Protein AF-A0A945WVL8-F1 (afdb_monomer_lite)

Secondary structure (DSSP, 8-state):
-------PPPPPGGGGT-----HHHHHHHHHHHHHHHHIIIIISPPTTT---HHHHHHHHHHHHTT--TTS----HHHHHHHHHHHT--S-HHHHHHHHH-

Sequence (101 aa):
MTTPSDTPPPETPEELGVSPVSIEEEMRGSYLDYAMSVIVSRALPDVRDGLKPVHRRILYSMKENGYEYNKPFRKSARIVGDVMGKYHPHGDQSIYDAMVR

Foldseek 3Di:
DDDDDDDPDPDDVVVVVDDDDDPVVCVVVVVVVVVVCCVPQPDAADPVPRDHQLVVLLVVLCVVVVVDPPDDDDDPVVSLVSSCVPPNVDDSVVNSVVVVD

Structure (mmCIF, N/CA/C/O backbone):
data_AF-A0A945WVL8-F1
#
_entry.id   AF-A0A945WVL8-F1
#
loop_
_atom_site.group_PDB
_atom_site.id
_atom_site.type_symbol
_atom_site.label_atom_id
_atom_site.label_alt_id
_atom_site.label_comp_id
_atom_site.label_asym_id
_atom_site.label_entity_id
_atom_site.label_seq_id
_atom_site.pdbx_PDB_ins_code
_atom_site.Cartn_x
_atom_site.Cartn_y
_atom_site.Cartn_z
_atom_site.occupancy
_atom_site.B_iso_or_equiv
_atom_site.auth_seq_id
_atom_site.auth_comp_id
_atom_site.auth_asym_id
_atom_site.auth_atom_id
_atom_site.pdbx_PDB_model_num
ATOM 1 N N . MET A 1 1 ? -0.916 33.185 66.873 1.00 43.91 1 MET A N 1
ATOM 2 C CA . MET A 1 1 ? -2.059 32.552 66.186 1.00 43.91 1 MET A CA 1
ATOM 3 C C . MET A 1 1 ? -2.054 33.046 64.750 1.00 43.91 1 MET A C 1
ATOM 5 O O . MET A 1 1 ? -2.528 34.141 64.496 1.00 43.91 1 MET A O 1
ATOM 9 N N . THR A 1 2 ? -1.439 32.294 63.845 1.00 47.16 2 THR A N 1
ATOM 10 C CA . THR A 1 2 ? -1.440 32.555 62.400 1.00 47.16 2 THR A CA 1
ATOM 11 C C . THR A 1 2 ? -1.912 31.270 61.737 1.00 47.16 2 THR A C 1
ATOM 13 O O . THR A 1 2 ? -1.263 30.233 61.839 1.00 47.16 2 THR A O 1
ATOM 16 N N . THR A 1 3 ? -3.110 31.308 61.170 1.00 54.44 3 THR A N 1
ATOM 17 C CA . THR A 1 3 ? -3.714 30.203 60.420 1.00 54.44 3 THR A CA 1
ATOM 18 C C . THR A 1 3 ? -3.008 30.044 59.071 1.00 54.44 3 THR A C 1
ATOM 20 O O . THR A 1 3 ? -2.843 31.052 58.385 1.00 54.44 3 THR A O 1
ATOM 23 N N . PRO A 1 4 ? -2.637 28.826 58.640 1.00 58.12 4 PRO A N 1
ATOM 24 C CA . PRO A 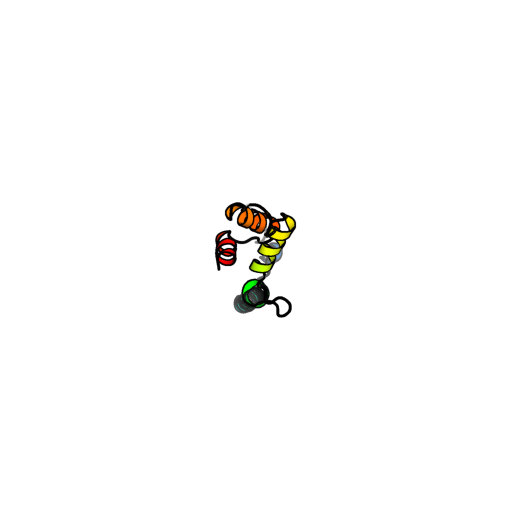1 4 ? -2.304 28.556 57.251 1.00 58.12 4 PRO A CA 1
ATOM 25 C C . PRO A 1 4 ? -3.562 28.034 56.545 1.00 58.12 4 PRO A C 1
ATOM 27 O O . PRO A 1 4 ? -4.041 26.946 56.855 1.00 58.12 4 PRO A O 1
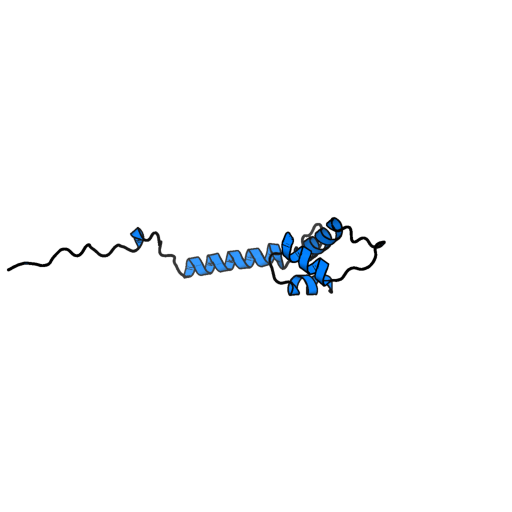ATOM 30 N N . SER A 1 5 ? -4.138 28.802 55.625 1.00 56.38 5 SER A N 1
ATOM 31 C CA . SER A 1 5 ? -5.155 28.274 54.709 1.00 56.38 5 SER A CA 1
ATOM 32 C C . SER A 1 5 ? -5.162 29.098 53.429 1.00 56.38 5 SER A C 1
ATOM 34 O O . SER A 1 5 ? -6.026 29.933 53.214 1.00 56.38 5 SER A O 1
ATOM 36 N N . ASP A 1 6 ? -4.136 28.878 52.616 1.00 60.12 6 ASP A N 1
ATOM 37 C CA . ASP A 1 6 ? -4.153 29.205 51.191 1.00 60.12 6 ASP A CA 1
ATOM 38 C C . ASP A 1 6 ? -3.505 28.022 50.472 1.00 60.12 6 ASP A C 1
ATOM 40 O O . ASP A 1 6 ? -2.315 27.996 50.164 1.00 60.12 6 ASP A O 1
ATOM 44 N N . THR A 1 7 ? -4.277 26.951 50.312 1.00 62.69 7 THR A N 1
ATOM 45 C CA . THR A 1 7 ? -3.968 25.914 49.328 1.00 62.69 7 THR A CA 1
ATOM 46 C C . THR A 1 7 ? -5.081 25.988 48.294 1.00 62.69 7 THR A C 1
ATOM 48 O O . THR A 1 7 ? -6.242 25.826 48.682 1.00 62.69 7 THR A O 1
ATOM 51 N N . PRO A 1 8 ? -4.772 26.291 47.020 1.00 64.06 8 PRO A N 1
ATOM 52 C CA . PRO A 1 8 ? -5.792 26.310 45.985 1.00 64.06 8 PRO A CA 1
ATOM 53 C C . PRO A 1 8 ? -6.437 24.917 45.878 1.00 64.06 8 PRO A C 1
ATOM 55 O O . PRO A 1 8 ? -5.769 23.911 46.146 1.00 64.06 8 PRO A O 1
ATOM 58 N N . PRO A 1 9 ? -7.739 24.845 45.555 1.00 69.25 9 PRO A N 1
ATOM 59 C CA . PRO A 1 9 ? -8.436 23.574 45.433 1.00 69.25 9 PRO A CA 1
ATOM 60 C C . PRO A 1 9 ? -7.779 22.702 44.349 1.00 69.25 9 PRO A C 1
ATOM 62 O O . PRO A 1 9 ? -7.221 23.241 43.393 1.00 69.25 9 PRO A O 1
ATOM 65 N N . PRO A 1 10 ? -7.812 21.365 44.496 1.00 65.88 10 PRO A N 1
ATOM 66 C CA . PRO A 1 10 ? -7.296 20.469 43.472 1.00 65.88 10 PRO A CA 1
ATOM 67 C C . PRO A 1 10 ? -8.087 20.673 42.177 1.00 65.88 10 PRO A C 1
ATOM 69 O O . PRO A 1 10 ? -9.316 20.588 42.189 1.00 65.88 10 PRO A O 1
ATOM 72 N N . GLU A 1 11 ? -7.372 20.947 41.086 1.00 62.59 11 GLU A N 1
ATOM 73 C CA . GLU A 1 11 ? -7.950 21.071 39.748 1.00 62.59 11 GLU A CA 1
ATOM 74 C C . GLU A 1 11 ? -8.693 19.778 39.395 1.00 62.59 11 GLU A C 1
ATOM 76 O O . GLU A 1 11 ? -8.210 18.661 39.627 1.00 62.59 11 GLU A O 1
ATOM 81 N N . THR A 1 12 ? -9.913 19.920 38.889 1.00 64.31 12 THR A N 1
ATOM 82 C CA . THR A 1 12 ? -10.734 18.760 38.518 1.00 64.31 12 THR A CA 1
ATOM 83 C C . THR A 1 12 ? -10.222 18.161 37.202 1.00 64.31 12 THR A C 1
ATOM 85 O O . THR A 1 12 ? -9.683 18.893 36.374 1.00 64.31 12 THR A O 1
ATOM 88 N N . PRO A 1 13 ? -10.389 16.847 36.937 1.00 60.22 13 PRO A N 1
ATOM 89 C CA . PRO A 1 13 ? -9.939 16.231 35.679 1.00 60.22 13 PRO A CA 1
ATOM 90 C C . PRO A 1 13 ? -10.486 16.903 34.404 1.00 60.22 13 PRO A C 1
ATOM 92 O O . PRO A 1 13 ? -9.888 16.779 33.336 1.00 60.22 13 PRO A O 1
ATOM 95 N N . GLU A 1 14 ? -11.596 17.637 34.521 1.00 59.28 14 GLU A N 1
ATOM 96 C CA . GLU A 1 14 ? -12.199 18.427 33.444 1.00 59.28 14 GLU A CA 1
ATOM 97 C C . GLU A 1 14 ? -11.325 19.624 33.019 1.00 59.28 14 GLU A C 1
ATOM 99 O O . GLU A 1 14 ? -11.307 19.969 31.838 1.00 59.28 14 GLU A O 1
ATOM 104 N N . GLU A 1 15 ? -10.524 20.201 33.923 1.00 60.34 15 GLU A N 1
ATOM 105 C CA . GLU A 1 15 ? -9.602 21.313 33.621 1.00 60.34 15 GLU A CA 1
ATOM 106 C C . GLU A 1 15 ? -8.359 20.860 32.833 1.00 60.34 15 GLU A C 1
ATOM 108 O O . GLU A 1 15 ? -7.726 21.661 32.146 1.00 60.34 15 GLU A O 1
ATOM 113 N N . LEU A 1 16 ? -8.060 19.555 32.832 1.00 63.09 16 LEU A N 1
ATOM 114 C CA . LEU A 1 16 ? -6.960 18.943 32.074 1.00 63.09 16 LEU A CA 1
ATOM 115 C C . LEU A 1 16 ? -7.356 18.544 30.640 1.00 63.09 16 LEU A C 1
ATOM 117 O O . LEU A 1 16 ? -6.533 17.994 29.906 1.00 63.09 16 LEU A O 1
ATOM 121 N N . GLY A 1 17 ? -8.605 18.795 30.229 1.00 70.81 17 GLY A N 1
ATOM 122 C CA . GLY A 1 17 ? -9.105 18.449 28.893 1.00 70.81 17 GLY A CA 1
ATOM 123 C C . GLY A 1 17 ? -9.234 16.941 28.642 1.00 70.81 17 GLY A C 1
ATOM 124 O O . GLY A 1 17 ? -9.292 16.513 27.490 1.00 70.81 17 GLY A O 1
ATOM 125 N N . VAL A 1 18 ? -9.265 16.125 29.701 1.00 74.81 18 VAL A N 1
ATOM 126 C CA . VAL A 1 18 ? -9.367 14.663 29.612 1.00 74.81 18 VAL A CA 1
ATOM 127 C C . VAL A 1 18 ? -10.795 14.240 29.936 1.00 74.81 18 VAL A C 1
ATOM 129 O O . VAL A 1 18 ? -11.192 14.159 31.096 1.00 74.81 18 VAL A O 1
ATOM 132 N N . SER A 1 19 ? -11.574 13.943 28.896 1.00 79.75 19 SER A N 1
ATOM 133 C CA . SER A 1 19 ? -12.892 13.331 29.061 1.00 79.75 19 SER A CA 1
ATOM 134 C C . SER A 1 19 ? -12.740 11.837 29.369 1.00 79.75 19 SER A C 1
ATOM 136 O O . SER A 1 19 ? -12.079 11.134 28.597 1.00 79.75 19 SER A O 1
ATOM 138 N N . PRO A 1 20 ? -13.351 11.312 30.443 1.00 80.06 20 PRO A N 1
ATOM 139 C CA . PRO A 1 20 ? -13.344 9.878 30.701 1.00 80.06 20 PRO A CA 1
ATOM 140 C C . PRO A 1 20 ? -14.116 9.136 29.598 1.00 80.06 20 PRO A C 1
ATOM 142 O O . PRO A 1 20 ? -15.243 9.504 29.272 1.00 80.06 20 PRO A O 1
ATOM 145 N N . VAL A 1 21 ? -13.515 8.084 29.034 1.00 84.88 21 VAL A N 1
ATOM 146 C CA . VAL A 1 21 ? -14.132 7.222 28.009 1.00 84.88 21 VAL A CA 1
ATOM 147 C C . VAL A 1 21 ? -14.419 5.848 28.612 1.00 84.88 21 VAL A C 1
ATOM 149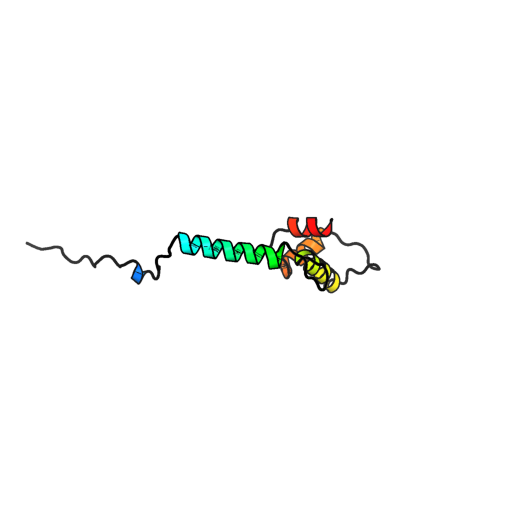 O O . VAL A 1 21 ? -13.599 5.301 29.353 1.00 84.88 21 VAL A O 1
ATOM 152 N N . SER A 1 22 ? -15.590 5.282 28.309 1.00 92.31 22 SER A N 1
ATOM 153 C CA . SER A 1 22 ? -15.936 3.920 28.724 1.00 92.31 22 SER A CA 1
ATOM 154 C C . SER A 1 22 ? -15.047 2.894 28.016 1.00 92.31 22 SER A C 1
ATOM 156 O O . SER A 1 22 ? -14.932 2.906 26.792 1.00 92.31 22 SER A O 1
ATOM 158 N N . ILE A 1 23 ? -14.470 1.955 28.774 1.00 90.56 23 ILE A N 1
ATOM 159 C CA . ILE A 1 23 ? -13.630 0.878 28.219 1.00 90.56 23 ILE A CA 1
ATOM 160 C C . ILE A 1 23 ? -14.418 0.030 27.212 1.00 90.56 23 ILE A C 1
ATOM 162 O O . ILE A 1 23 ? -13.877 -0.351 26.179 1.00 90.56 23 ILE A O 1
ATOM 166 N N . GLU A 1 24 ? -15.687 -0.273 27.490 1.00 93.56 24 GLU A N 1
ATOM 167 C CA . GLU A 1 24 ? -16.522 -1.093 26.600 1.00 93.56 24 GLU A CA 1
ATOM 168 C C . GLU A 1 24 ? -16.773 -0.405 25.253 1.00 93.56 24 GLU A C 1
ATOM 170 O O . GLU A 1 24 ? -16.764 -1.052 24.203 1.00 93.56 24 GLU A O 1
ATOM 175 N N . GLU A 1 25 ? -16.973 0.912 25.288 1.00 90.25 25 GLU A N 1
ATOM 176 C CA . GLU A 1 25 ? -17.195 1.730 24.101 1.00 90.25 25 GLU A CA 1
ATOM 177 C C . GLU A 1 25 ? -15.913 1.854 23.272 1.00 90.25 25 GLU A C 1
ATOM 179 O O . GLU A 1 25 ? -15.931 1.567 22.073 1.00 90.25 25 GLU A O 1
ATOM 184 N N . GLU A 1 26 ? -14.788 2.156 23.924 1.00 93.25 26 GLU A N 1
ATOM 185 C CA . GLU A 1 26 ? -13.473 2.256 23.286 1.00 93.25 26 GLU A CA 1
ATOM 186 C C . GLU A 1 26 ? -13.054 0.927 22.644 1.00 93.25 26 GLU A C 1
ATOM 188 O O . GLU A 1 26 ? -12.655 0.879 21.481 1.00 93.25 26 GLU A O 1
ATOM 193 N N . MET A 1 27 ? -13.219 -0.187 23.365 1.00 94.94 27 MET A N 1
ATOM 194 C CA . MET A 1 27 ? -12.900 -1.524 22.858 1.00 94.94 27 MET A CA 1
ATOM 195 C C . MET A 1 27 ? -13.710 -1.874 21.607 1.00 94.94 27 MET A C 1
ATOM 197 O O . MET A 1 27 ? -13.164 -2.434 20.653 1.00 94.94 27 MET A O 1
ATOM 201 N N . ARG A 1 28 ? -15.009 -1.549 21.589 1.00 93.81 28 ARG A N 1
ATOM 202 C CA . ARG A 1 28 ? -15.867 -1.789 20.423 1.00 93.81 28 ARG A CA 1
ATOM 203 C C . ARG A 1 28 ? -15.453 -0.909 19.241 1.00 93.81 28 ARG A C 1
ATOM 205 O O . ARG A 1 28 ? -15.380 -1.427 18.126 1.00 93.81 28 ARG A O 1
ATOM 212 N N . GLY A 1 29 ? -15.197 0.378 19.479 1.00 94.50 29 GLY A N 1
ATOM 213 C CA . GLY A 1 29 ? -14.786 1.332 18.445 1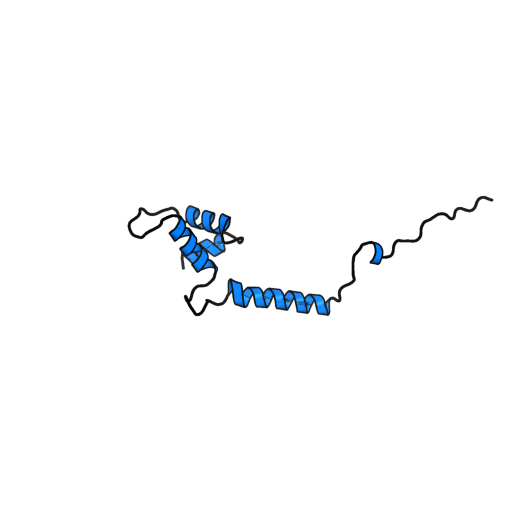.00 94.50 29 GLY A CA 1
ATOM 214 C C . GLY A 1 29 ? -13.455 0.941 17.807 1.00 94.50 29 GLY A C 1
ATOM 215 O O . GLY A 1 29 ? -13.402 0.648 16.612 1.00 94.50 29 GLY A O 1
ATOM 216 N N . SER A 1 30 ? -12.414 0.796 18.628 1.00 94.50 30 SER A N 1
ATOM 217 C CA . SER A 1 30 ? -11.070 0.409 18.188 1.00 94.50 30 SER A CA 1
ATOM 218 C C . SER A 1 30 ? -11.053 -0.926 17.429 1.00 94.50 30 SER A C 1
ATOM 220 O O . SER A 1 30 ? -10.353 -1.073 16.421 1.00 94.50 30 SER A O 1
ATOM 222 N N . TYR A 1 31 ? -11.848 -1.911 17.868 1.00 96.00 31 TYR A N 1
ATOM 223 C CA . TYR A 1 31 ? -11.968 -3.185 17.156 1.00 96.00 31 TYR A CA 1
ATOM 224 C C . TYR A 1 31 ? -12.580 -3.012 15.763 1.00 96.00 31 TYR A C 1
ATOM 226 O O . TYR A 1 31 ? -12.061 -3.568 14.790 1.00 96.00 31 TYR A O 1
ATOM 234 N N . LEU A 1 32 ? -13.670 -2.247 15.656 1.00 96.19 32 LEU A N 1
ATOM 235 C CA . LEU A 1 32 ? -14.365 -2.037 14.389 1.00 96.19 32 LEU A CA 1
ATOM 236 C C . LEU A 1 32 ? -13.487 -1.278 13.385 1.00 96.19 32 LEU A C 1
ATOM 238 O O . LEU A 1 32 ? -13.408 -1.683 12.223 1.00 96.19 32 LEU A O 1
ATOM 242 N N . ASP A 1 33 ? -12.774 -0.248 13.840 1.00 95.62 33 ASP A N 1
ATOM 243 C CA . ASP A 1 33 ? -11.880 0.556 13.002 1.00 95.62 33 ASP A CA 1
ATOM 244 C C . ASP A 1 33 ? -10.722 -0.274 12.442 1.00 95.62 33 ASP A C 1
ATOM 246 O O . ASP A 1 33 ? -10.430 -0.244 11.238 1.00 95.62 33 ASP A O 1
ATOM 250 N N . TYR A 1 34 ? -10.092 -1.092 13.290 1.00 95.38 34 TYR A N 1
ATOM 251 C CA . TYR A 1 34 ? -9.036 -1.992 12.841 1.00 95.38 34 TYR A CA 1
ATOM 252 C C . TYR A 1 34 ? -9.573 -3.069 11.891 1.00 95.38 34 TYR A C 1
ATOM 254 O O . TYR A 1 34 ? -8.984 -3.306 10.832 1.00 95.38 34 TYR A O 1
ATOM 262 N N . ALA A 1 35 ? -10.701 -3.703 12.225 1.00 96.62 35 ALA A N 1
ATOM 263 C CA . ALA A 1 35 ? -11.302 -4.747 11.400 1.00 96.62 35 ALA A CA 1
ATOM 264 C C . ALA A 1 35 ? -11.655 -4.223 10.001 1.00 96.62 35 ALA A C 1
ATOM 266 O O . ALA A 1 35 ? -11.296 -4.841 8.994 1.00 96.62 35 ALA A O 1
ATOM 267 N N . MET A 1 36 ? -12.288 -3.052 9.923 1.00 95.56 36 MET A N 1
ATOM 268 C CA . MET A 1 36 ? -12.665 -2.440 8.653 1.00 95.56 36 MET A CA 1
ATOM 269 C C . MET A 1 36 ? -11.436 -2.040 7.827 1.00 95.56 36 MET A C 1
ATOM 271 O O . MET A 1 36 ? -11.379 -2.327 6.628 1.00 95.56 36 MET A O 1
ATOM 275 N N . SER A 1 37 ? -10.407 -1.474 8.469 1.00 93.75 37 SER A N 1
ATOM 276 C CA . SER A 1 37 ? -9.124 -1.166 7.826 1.00 93.75 37 SER A CA 1
ATOM 277 C C . SER A 1 37 ? -8.462 -2.413 7.225 1.00 93.75 37 SER A C 1
ATOM 279 O O . SER A 1 37 ? -7.997 -2.389 6.081 1.00 93.75 37 SER A O 1
ATOM 281 N N . VAL A 1 38 ? -8.470 -3.539 7.946 1.00 94.75 38 VAL A N 1
ATOM 282 C CA . VAL A 1 38 ? -7.912 -4.806 7.453 1.00 94.75 38 VAL A CA 1
ATOM 283 C C . VAL A 1 38 ? -8.689 -5.331 6.250 1.00 94.75 38 VAL A C 1
ATOM 285 O O . VAL A 1 38 ? -8.068 -5.720 5.258 1.00 94.75 38 VAL A O 1
ATOM 288 N N . ILE A 1 39 ? -10.022 -5.342 6.313 1.00 93.88 39 ILE A N 1
ATOM 289 C CA . ILE A 1 39 ? -10.871 -5.891 5.248 1.00 93.88 39 ILE A CA 1
ATOM 290 C C . ILE A 1 39 ? -10.677 -5.104 3.950 1.00 93.88 39 ILE A C 1
ATOM 292 O O . ILE A 1 39 ? -10.384 -5.699 2.912 1.00 93.88 39 ILE A O 1
ATOM 296 N N . VAL A 1 40 ? -10.786 -3.776 4.022 1.00 91.12 40 VAL A N 1
ATOM 297 C CA . VAL A 1 40 ? -10.814 -2.905 2.839 1.00 91.12 40 VAL A CA 1
ATOM 298 C C . VAL A 1 40 ? -9.412 -2.623 2.300 1.00 91.12 40 VAL A C 1
ATOM 300 O O . VAL A 1 40 ? -9.189 -2.658 1.092 1.00 91.12 40 VAL A O 1
ATOM 303 N N . SER A 1 41 ? -8.448 -2.354 3.182 1.00 88.00 41 SER A N 1
ATOM 304 C CA . SER A 1 41 ? -7.154 -1.777 2.787 1.00 88.00 41 SER A CA 1
ATOM 305 C C . SER A 1 41 ? -5.985 -2.760 2.846 1.00 88.00 41 SER A C 1
ATOM 307 O O . SER A 1 41 ? -4.842 -2.366 2.595 1.00 88.00 41 SER A O 1
ATOM 309 N N . ARG A 1 42 ? -6.223 -4.039 3.166 1.00 90.62 42 ARG A N 1
ATOM 310 C CA . ARG A 1 42 ? -5.142 -5.030 3.300 1.00 90.62 42 ARG A CA 1
ATOM 311 C C . ARG A 1 42 ? -5.495 -6.409 2.752 1.00 90.62 42 ARG A C 1
ATOM 313 O O . ARG A 1 42 ? -4.730 -6.962 1.963 1.00 90.62 42 ARG A O 1
ATOM 320 N N . ALA A 1 43 ? -6.605 -6.987 3.201 1.00 90.62 43 ALA A N 1
ATOM 321 C CA . ALA A 1 43 ? -6.872 -8.411 3.044 1.00 90.62 43 ALA A CA 1
ATOM 322 C C . ALA A 1 43 ? -7.493 -8.765 1.689 1.00 90.62 43 ALA A C 1
ATOM 324 O O . ALA A 1 43 ? -7.007 -9.699 1.039 1.00 90.62 43 ALA A O 1
ATOM 325 N N . LEU A 1 44 ? -8.533 -8.035 1.273 1.00 93.06 44 LEU A N 1
ATOM 326 C CA . LEU A 1 44 ? -9.309 -8.344 0.074 1.00 93.06 44 LEU A CA 1
ATOM 327 C C . LEU A 1 44 ? -8.809 -7.565 -1.157 1.00 93.06 44 LEU A C 1
ATOM 329 O O . LEU A 1 44 ? -8.393 -6.411 -1.031 1.00 93.06 44 LEU A O 1
ATOM 333 N N . PRO A 1 45 ? -8.805 -8.189 -2.349 1.00 95.25 45 PRO A N 1
ATOM 334 C CA . PRO A 1 45 ? -8.523 -7.496 -3.601 1.00 95.25 45 PRO A CA 1
ATOM 335 C C . PRO A 1 45 ? -9.713 -6.639 -4.057 1.00 95.25 45 PRO A C 1
ATOM 337 O O . PRO A 1 45 ? -10.864 -6.935 -3.737 1.00 95.25 45 PRO A O 1
ATOM 340 N N . ASP A 1 46 ? -9.433 -5.604 -4.852 1.00 95.19 46 ASP A N 1
ATOM 341 C CA . ASP A 1 46 ? -10.477 -4.836 -5.541 1.00 95.19 46 ASP A CA 1
ATOM 342 C C . ASP A 1 46 ? -11.022 -5.644 -6.730 1.00 95.19 46 ASP A C 1
ATOM 344 O O . ASP A 1 46 ? -10.267 -6.310 -7.435 1.00 95.19 46 ASP A O 1
ATOM 348 N N . VAL A 1 47 ? -12.332 -5.592 -6.972 1.00 96.56 47 VAL A N 1
ATOM 349 C CA . VAL A 1 47 ? -12.999 -6.389 -8.019 1.00 96.56 47 VAL A CA 1
ATOM 350 C C . VAL A 1 47 ? -12.583 -5.961 -9.428 1.00 96.56 47 VAL A C 1
ATOM 352 O O . VAL A 1 47 ? -12.646 -6.760 -10.359 1.00 96.56 47 VAL A O 1
ATOM 355 N N . ARG A 1 48 ? -12.191 -4.694 -9.600 1.00 96.88 48 ARG A N 1
ATOM 356 C CA . ARG A 1 48 ? -11.925 -4.095 -10.915 1.00 96.88 48 ARG A CA 1
ATOM 357 C C . ARG A 1 48 ? -10.598 -4.553 -11.500 1.00 96.88 48 ARG A C 1
ATOM 359 O O . ARG A 1 48 ? -10.490 -4.697 -12.712 1.00 96.88 48 ARG A O 1
ATOM 366 N N . ASP A 1 49 ? -9.595 -4.736 -10.647 1.00 96.06 49 ASP A N 1
ATOM 367 C CA . ASP A 1 49 ? -8.238 -5.105 -11.053 1.00 96.06 49 ASP A CA 1
ATOM 368 C C . ASP A 1 49 ? -7.739 -6.413 -10.419 1.00 96.06 49 ASP A C 1
ATOM 370 O O . ASP A 1 49 ? -6.711 -6.939 -10.838 1.00 96.06 49 ASP A O 1
ATOM 374 N N . GLY A 1 50 ? -8.446 -6.965 -9.430 1.00 95.50 50 GLY A N 1
ATOM 375 C CA . GLY A 1 50 ? -8.034 -8.164 -8.700 1.00 95.50 50 GLY A CA 1
ATOM 376 C C . GLY A 1 50 ? -6.818 -7.947 -7.793 1.00 95.50 50 GLY A C 1
ATOM 377 O O . GLY A 1 50 ? -6.286 -8.910 -7.238 1.00 95.50 50 GLY A O 1
ATOM 378 N N . LEU A 1 51 ? -6.355 -6.704 -7.614 1.00 95.62 51 LEU A N 1
ATOM 379 C CA . LEU A 1 51 ? -5.115 -6.402 -6.907 1.00 95.62 51 LEU A CA 1
ATOM 380 C C . LEU A 1 51 ? -5.368 -5.965 -5.465 1.00 95.62 51 LEU A C 1
ATOM 382 O O . LEU A 1 51 ? -6.203 -5.105 -5.163 1.00 95.62 51 LEU A O 1
ATOM 386 N N . LYS A 1 52 ? -4.543 -6.499 -4.558 1.00 95.19 52 LYS A N 1
ATOM 387 C CA . LYS A 1 52 ? -4.393 -5.950 -3.207 1.00 95.19 52 LYS A CA 1
ATOM 388 C C . LYS A 1 52 ? -3.643 -4.612 -3.261 1.00 95.19 52 LYS A C 1
ATOM 390 O O . LYS A 1 52 ? -2.817 -4.413 -4.159 1.00 95.19 52 LYS A O 1
ATOM 395 N N . PRO A 1 53 ? -3.836 -3.715 -2.276 1.00 95.00 53 PRO A N 1
ATOM 396 C CA . PRO A 1 53 ? -3.172 -2.410 -2.262 1.00 95.00 53 PRO A CA 1
ATOM 397 C C . PRO A 1 53 ? -1.642 -2.466 -2.376 1.00 95.00 53 PRO A C 1
ATOM 399 O O . PRO A 1 53 ? -1.056 -1.608 -3.032 1.00 95.00 53 PRO A O 1
ATOM 402 N N . VAL A 1 54 ? -0.986 -3.483 -1.801 1.00 96.25 54 VAL A N 1
ATOM 403 C CA . VAL A 1 54 ? 0.475 -3.656 -1.909 1.00 96.25 54 VAL A CA 1
ATOM 404 C C . VAL A 1 54 ? 0.926 -3.920 -3.351 1.00 96.25 54 VAL A C 1
ATOM 406 O O . VAL A 1 54 ? 1.825 -3.233 -3.829 1.00 96.25 54 VAL A O 1
ATOM 409 N N . HIS A 1 55 ? 0.245 -4.808 -4.088 1.00 96.81 55 HIS A N 1
ATOM 410 C CA . HIS A 1 55 ? 0.581 -5.113 -5.484 1.00 96.81 55 HIS A CA 1
ATOM 411 C C . HIS A 1 55 ? 0.412 -3.879 -6.374 1.00 96.81 55 HIS A C 1
ATOM 413 O O . HIS A 1 55 ? 1.287 -3.560 -7.177 1.00 96.81 55 HIS A O 1
ATOM 419 N N . ARG A 1 56 ? -0.681 -3.129 -6.179 1.00 96.75 56 ARG A N 1
ATOM 420 C CA . ARG A 1 56 ? -0.955 -1.902 -6.940 1.00 96.75 56 ARG A CA 1
ATOM 421 C C . ARG A 1 56 ? 0.154 -0.864 -6.760 1.00 96.75 56 ARG A C 1
ATOM 423 O O . ARG A 1 56 ? 0.601 -0.277 -7.739 1.00 96.75 56 ARG A O 1
ATOM 430 N N . ARG A 1 57 ? 0.632 -0.670 -5.527 1.00 97.19 57 ARG A N 1
ATOM 431 C CA . ARG A 1 57 ? 1.719 0.272 -5.206 1.00 97.19 57 ARG A CA 1
ATOM 432 C C . ARG A 1 57 ? 3.056 -0.153 -5.826 1.00 97.19 57 ARG A C 1
ATOM 434 O O . ARG A 1 57 ? 3.765 0.701 -6.352 1.00 97.19 57 ARG A O 1
ATOM 441 N N . ILE A 1 58 ? 3.373 -1.452 -5.814 1.00 96.81 58 ILE A N 1
ATOM 442 C CA . ILE A 1 58 ? 4.589 -1.997 -6.445 1.00 96.81 58 ILE A CA 1
ATOM 443 C C . ILE A 1 58 ? 4.568 -1.744 -7.956 1.00 96.81 58 ILE A C 1
ATOM 445 O O . ILE A 1 58 ? 5.493 -1.133 -8.490 1.00 96.81 58 ILE A O 1
ATOM 449 N N . LEU A 1 59 ? 3.488 -2.145 -8.635 1.00 96.56 59 LEU A N 1
ATOM 450 C CA . LEU A 1 59 ? 3.351 -1.971 -10.084 1.00 96.56 59 LEU A CA 1
ATOM 451 C C . LEU A 1 59 ? 3.342 -0.491 -10.487 1.00 96.56 59 LEU A C 1
ATOM 453 O O . LEU A 1 59 ? 3.945 -0.119 -11.493 1.00 96.56 59 LEU A O 1
ATOM 457 N N . TYR A 1 60 ? 2.708 0.365 -9.683 1.00 97.06 60 TYR A N 1
ATOM 458 C CA . TYR A 1 60 ? 2.710 1.808 -9.904 1.00 97.06 60 TYR A CA 1
ATOM 459 C C . TYR A 1 60 ? 4.127 2.398 -9.812 1.00 97.06 60 TYR A C 1
ATOM 461 O O . TYR A 1 60 ? 4.560 3.095 -10.728 1.00 97.06 60 TYR A O 1
ATOM 469 N N . SER A 1 61 ? 4.891 2.048 -8.772 1.00 96.81 61 SER A N 1
ATOM 470 C CA . SER A 1 61 ? 6.281 2.499 -8.619 1.00 96.81 61 SER A CA 1
ATOM 471 C C . SER A 1 61 ? 7.195 1.994 -9.742 1.00 96.81 61 SER A C 1
ATOM 473 O O . SER A 1 61 ? 8.030 2.746 -10.247 1.00 96.81 61 SER A O 1
ATOM 475 N N . MET A 1 62 ? 7.027 0.742 -10.181 1.00 96.12 62 MET A N 1
ATOM 476 C CA . MET A 1 62 ? 7.769 0.191 -11.322 1.00 96.12 62 MET A CA 1
ATOM 477 C C . MET A 1 62 ? 7.471 0.960 -12.614 1.00 96.12 62 MET A C 1
ATOM 479 O O . MET A 1 62 ? 8.395 1.270 -13.369 1.00 96.12 62 MET A O 1
ATOM 483 N N . LYS A 1 63 ? 6.200 1.314 -12.845 1.00 96.25 63 LYS A N 1
ATOM 484 C CA . LYS A 1 63 ? 5.778 2.117 -13.998 1.00 96.25 63 LYS A CA 1
ATOM 485 C C . LYS A 1 63 ? 6.392 3.518 -13.969 1.00 96.25 63 LYS A C 1
ATOM 487 O O . LYS A 1 63 ? 6.944 3.946 -14.975 1.00 96.25 63 LYS A O 1
ATOM 492 N N . GLU A 1 64 ? 6.342 4.216 -12.835 1.00 96.44 64 GLU A N 1
ATOM 493 C CA . GLU A 1 64 ? 6.928 5.561 -12.709 1.00 96.44 64 GLU A CA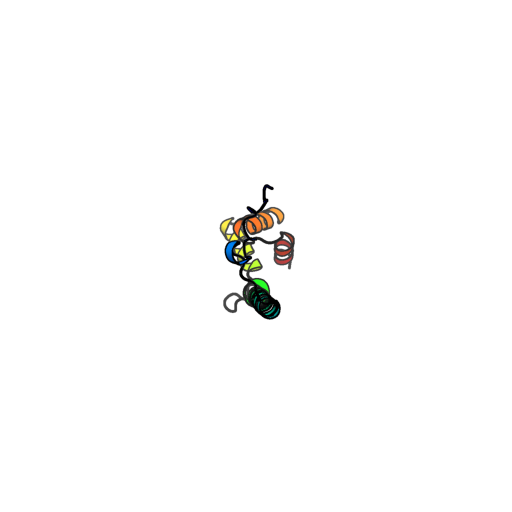 1
ATOM 494 C C . GLU A 1 64 ? 8.446 5.581 -12.898 1.00 96.44 64 GLU A C 1
ATOM 496 O O . GLU A 1 64 ? 8.993 6.528 -13.456 1.00 96.44 64 GLU A O 1
ATOM 501 N N . ASN A 1 65 ? 9.134 4.523 -12.467 1.00 94.38 65 ASN A N 1
ATOM 502 C CA . ASN A 1 65 ? 10.576 4.382 -12.649 1.00 94.38 65 ASN A CA 1
ATOM 503 C C . ASN A 1 65 ? 10.977 3.829 -14.034 1.00 94.38 65 ASN A C 1
ATOM 505 O O . ASN A 1 65 ? 12.171 3.664 -14.302 1.00 94.38 65 ASN A O 1
ATOM 509 N N . GLY A 1 66 ? 10.013 3.531 -14.913 1.00 94.88 66 GLY A N 1
ATOM 510 C CA . GLY A 1 66 ? 10.267 3.035 -16.269 1.00 94.88 66 GLY A CA 1
ATOM 511 C C . GLY A 1 66 ? 10.847 1.617 -16.316 1.00 94.88 66 GLY A C 1
ATOM 512 O O . GLY A 1 66 ? 11.666 1.308 -17.186 1.00 94.88 66 GLY A O 1
ATOM 513 N N . TYR A 1 67 ? 10.476 0.756 -15.366 1.00 94.81 67 TYR A N 1
ATOM 514 C CA . TYR A 1 67 ? 10.901 -0.646 -15.330 1.00 94.81 67 TYR A CA 1
ATOM 515 C C . TYR A 1 67 ? 10.026 -1.493 -16.252 1.00 94.81 67 TYR A C 1
ATOM 517 O O . TYR A 1 67 ? 9.140 -2.224 -15.820 1.00 94.81 67 TYR A O 1
ATOM 525 N N . GLU A 1 68 ? 10.285 -1.359 -17.549 1.00 95.25 68 GLU A N 1
ATOM 526 C CA . GLU A 1 68 ? 9.626 -2.130 -18.599 1.00 95.25 68 GLU A CA 1
ATOM 527 C C . GLU A 1 68 ? 10.387 -3.416 -18.934 1.00 95.25 68 GLU A C 1
ATOM 529 O O . GLU A 1 68 ? 11.591 -3.542 -18.700 1.00 95.25 68 GLU A O 1
ATOM 534 N N . TYR A 1 69 ? 9.682 -4.361 -19.557 1.00 94.81 69 TYR A N 1
ATOM 535 C CA . TYR A 1 69 ? 10.202 -5.677 -19.941 1.00 94.81 69 TYR A CA 1
ATOM 536 C C . TYR A 1 69 ? 11.436 -5.625 -20.864 1.00 94.81 69 TYR A C 1
ATOM 538 O O . TYR A 1 69 ? 12.196 -6.586 -20.926 1.00 94.81 69 TYR A O 1
ATOM 546 N N . ASN A 1 70 ? 11.637 -4.522 -21.593 1.00 96.75 70 ASN A N 1
ATOM 547 C CA . ASN A 1 70 ? 12.743 -4.326 -22.536 1.00 96.75 70 ASN A CA 1
ATOM 548 C C . ASN A 1 70 ? 13.966 -3.619 -21.915 1.00 96.75 70 ASN A C 1
ATOM 550 O O . ASN A 1 70 ? 14.901 -3.262 -22.638 1.00 96.75 70 ASN A O 1
ATOM 554 N N . LYS A 1 71 ? 13.962 -3.364 -20.600 1.00 95.12 71 LYS A N 1
ATOM 555 C CA . LYS A 1 71 ? 15.052 -2.690 -19.879 1.00 95.12 71 LYS A CA 1
ATOM 556 C C . LYS A 1 71 ? 15.888 -3.683 -19.061 1.00 95.12 71 LYS A C 1
ATOM 558 O O . LYS A 1 71 ? 15.399 -4.748 -18.693 1.00 95.12 71 LYS A O 1
ATOM 563 N N . PRO A 1 72 ? 17.149 -3.341 -18.727 1.00 96.50 72 PRO A N 1
ATOM 564 C CA . PRO A 1 72 ? 17.972 -4.173 -17.854 1.00 96.50 72 PRO A CA 1
ATOM 565 C C . PRO A 1 72 ? 17.354 -4.355 -16.465 1.00 96.50 72 PRO A C 1
ATOM 567 O O . PRO A 1 72 ? 16.767 -3.421 -15.911 1.00 96.50 72 PRO A O 1
ATOM 570 N N . PHE A 1 73 ? 17.590 -5.523 -15.866 1.00 95.56 73 PHE A N 1
ATOM 571 C CA . PHE A 1 73 ? 17.156 -5.831 -14.507 1.00 95.56 73 PHE A CA 1
ATOM 572 C C . PHE A 1 73 ? 17.713 -4.842 -13.475 1.00 95.56 73 PHE A C 1
ATOM 574 O O . PHE A 1 73 ? 18.830 -4.323 -13.588 1.00 95.56 73 PHE A O 1
ATOM 581 N N . ARG A 1 74 ? 16.921 -4.598 -12.430 1.00 94.81 74 ARG A N 1
ATOM 582 C CA . ARG A 1 74 ? 17.267 -3.734 -11.298 1.00 94.81 74 ARG A CA 1
ATOM 583 C C . ARG A 1 74 ? 17.202 -4.532 -10.004 1.00 94.81 74 ARG A C 1
ATOM 585 O O . ARG A 1 74 ? 16.506 -5.535 -9.912 1.00 94.81 74 ARG A O 1
ATOM 592 N N . LYS A 1 75 ? 17.944 -4.077 -8.996 1.00 96.94 75 LYS A N 1
ATOM 593 C CA . LYS A 1 75 ? 17.959 -4.719 -7.679 1.00 96.94 75 LYS A CA 1
ATOM 594 C C . LYS A 1 75 ? 16.585 -4.583 -7.02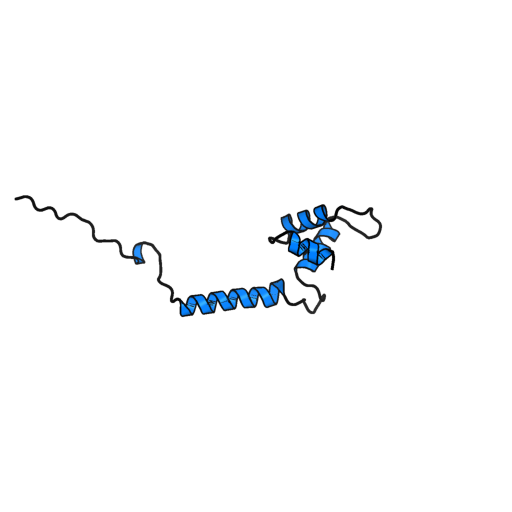1 1.00 96.94 75 LYS A C 1
ATOM 596 O O . LYS A 1 75 ? 16.098 -3.462 -6.887 1.00 96.94 75 LYS A O 1
ATOM 601 N N . SER A 1 76 ? 16.033 -5.688 -6.527 1.00 95.88 76 SER A N 1
ATOM 602 C CA . SER A 1 76 ? 14.756 -5.730 -5.800 1.00 95.88 76 SER A CA 1
ATOM 603 C C . SER A 1 76 ? 14.705 -4.738 -4.635 1.00 95.88 76 SER A C 1
ATOM 605 O O . SER A 1 76 ? 13.715 -4.035 -4.471 1.00 95.88 76 SER A O 1
ATOM 607 N N . ALA A 1 77 ? 15.813 -4.591 -3.897 1.00 96.75 77 ALA A N 1
ATOM 608 C CA . ALA A 1 77 ? 15.929 -3.640 -2.789 1.00 96.75 77 ALA A CA 1
ATOM 609 C C . ALA A 1 77 ? 15.652 -2.180 -3.196 1.00 96.75 77 ALA A C 1
ATOM 611 O O . ALA A 1 77 ? 15.135 -1.410 -2.394 1.00 96.75 77 ALA A O 1
ATOM 612 N N . ARG A 1 78 ? 15.950 -1.796 -4.448 1.00 96.00 78 ARG A N 1
ATOM 613 C CA . ARG A 1 78 ? 15.651 -0.449 -4.953 1.00 96.00 78 ARG A CA 1
ATOM 614 C C . ARG A 1 78 ? 14.146 -0.234 -5.090 1.00 96.00 78 ARG A C 1
ATOM 616 O O . ARG A 1 78 ? 13.635 0.779 -4.638 1.00 96.00 78 ARG A O 1
ATOM 623 N N . ILE A 1 79 ? 13.448 -1.213 -5.663 1.00 95.81 79 ILE A N 1
ATOM 624 C CA . ILE A 1 79 ? 11.993 -1.169 -5.854 1.00 95.81 79 ILE A CA 1
ATOM 625 C C . ILE A 1 79 ? 11.290 -1.145 -4.496 1.00 95.81 79 ILE A C 1
ATOM 627 O O . ILE A 1 79 ? 10.420 -0.312 -4.267 1.00 95.81 79 ILE A O 1
ATOM 631 N N . VAL A 1 80 ? 11.705 -2.022 -3.577 1.00 97.25 80 VAL A N 1
ATOM 632 C CA . VAL A 1 80 ? 11.156 -2.077 -2.215 1.00 97.25 80 VAL A CA 1
ATOM 633 C C . VAL A 1 80 ? 11.358 -0.745 -1.488 1.00 97.25 80 VAL A C 1
ATOM 635 O O . VAL A 1 80 ? 10.403 -0.217 -0.924 1.00 97.25 80 VAL A O 1
ATOM 638 N N . GLY A 1 81 ? 12.562 -0.165 -1.558 1.00 96.69 81 GLY A N 1
ATOM 639 C CA . GLY A 1 81 ? 12.861 1.131 -0.947 1.00 96.69 81 GLY A CA 1
ATOM 640 C C . GLY A 1 81 ? 12.019 2.277 -1.513 1.00 96.69 81 GLY A C 1
ATOM 641 O O . GLY A 1 81 ? 11.465 3.064 -0.747 1.00 96.69 81 GLY A O 1
ATOM 642 N N . ASP A 1 82 ? 11.857 2.340 -2.837 1.00 96.25 82 ASP A N 1
ATOM 643 C CA . ASP A 1 82 ? 11.049 3.375 -3.493 1.00 96.25 82 ASP A CA 1
ATOM 644 C C . ASP A 1 82 ? 9.559 3.261 -3.124 1.00 96.25 82 ASP A C 1
ATOM 646 O O . ASP A 1 82 ? 8.908 4.269 -2.835 1.00 96.25 82 ASP A O 1
ATOM 650 N N . VAL A 1 83 ? 9.012 2.039 -3.100 1.00 97.56 83 VAL A N 1
ATOM 651 C CA . VAL A 1 83 ? 7.614 1.785 -2.712 1.00 97.56 83 VAL A CA 1
ATOM 652 C C . VAL A 1 83 ? 7.387 2.138 -1.246 1.00 97.56 83 VAL A C 1
ATOM 654 O O . VAL A 1 83 ? 6.392 2.793 -0.933 1.00 97.56 83 VAL A O 1
ATOM 657 N N . MET A 1 84 ? 8.305 1.747 -0.360 1.00 96.94 84 MET A N 1
ATOM 658 C CA . MET A 1 84 ? 8.223 2.049 1.069 1.00 96.94 84 MET A CA 1
ATOM 659 C C . MET A 1 84 ? 8.263 3.561 1.324 1.00 96.94 84 MET A C 1
ATOM 661 O O . MET A 1 84 ? 7.433 4.087 2.060 1.00 96.94 84 MET A O 1
ATOM 665 N N . GLY A 1 85 ? 9.185 4.273 0.669 1.00 95.25 85 GLY A N 1
ATOM 666 C CA . GLY A 1 85 ? 9.373 5.709 0.876 1.00 95.25 85 GLY A CA 1
ATOM 667 C C . GLY A 1 85 ? 8.241 6.580 0.331 1.00 95.25 85 GLY A C 1
ATOM 668 O O . GLY A 1 85 ? 7.985 7.649 0.878 1.00 95.25 85 GLY A O 1
ATOM 669 N N . LYS A 1 86 ? 7.561 6.147 -0.739 1.00 95.88 86 LYS A N 1
ATOM 670 C CA . LYS A 1 86 ? 6.557 6.976 -1.429 1.00 95.88 86 LYS A CA 1
ATOM 671 C C . LYS A 1 86 ? 5.113 6.533 -1.216 1.00 95.88 86 LYS A C 1
ATOM 673 O O . LYS A 1 86 ? 4.227 7.379 -1.165 1.00 95.88 86 LYS A O 1
ATOM 678 N N . TYR A 1 87 ? 4.854 5.227 -1.137 1.00 96.12 87 TYR A N 1
ATOM 679 C CA . TYR A 1 87 ? 3.500 4.689 -1.335 1.00 96.12 87 TYR A CA 1
ATOM 680 C C . TYR A 1 87 ? 3.026 3.721 -0.253 1.00 96.12 87 TYR A C 1
ATOM 682 O O . TYR A 1 87 ? 1.819 3.504 -0.119 1.00 96.12 87 TYR A O 1
ATOM 690 N N . HIS A 1 88 ? 3.933 3.100 0.498 1.00 95.31 88 HIS A N 1
ATOM 691 C CA . HIS A 1 88 ? 3.598 2.037 1.437 1.00 95.31 88 HIS A CA 1
ATOM 692 C C . HIS A 1 88 ? 4.293 2.265 2.791 1.00 95.31 88 HIS A C 1
ATOM 694 O O . HIS A 1 88 ? 5.410 1.791 2.975 1.00 95.31 88 HIS A O 1
ATOM 700 N N . PRO A 1 89 ? 3.641 2.944 3.759 1.00 94.06 89 PRO A N 1
ATOM 701 C CA . PRO A 1 89 ? 4.243 3.316 5.045 1.00 94.06 89 PRO A CA 1
ATOM 702 C C . PRO A 1 89 ? 4.266 2.142 6.044 1.00 94.06 89 PRO A C 1
ATOM 704 O O . PRO A 1 89 ? 3.886 2.276 7.207 1.00 94.06 89 PRO A O 1
ATOM 707 N N . HIS A 1 90 ? 4.657 0.958 5.577 1.00 92.12 90 HIS A N 1
ATOM 708 C CA . HIS A 1 90 ? 4.785 -0.260 6.374 1.00 92.12 90 HIS A CA 1
ATOM 709 C C . HIS A 1 90 ? 6.090 -0.977 6.010 1.00 92.12 90 HIS A C 1
ATOM 711 O O . HIS A 1 90 ? 6.757 -0.604 5.047 1.00 92.12 90 HIS A O 1
ATOM 717 N N . GLY A 1 91 ? 6.453 -1.995 6.793 1.00 92.56 91 GLY A N 1
ATOM 718 C CA . GLY A 1 91 ? 7.744 -2.675 6.682 1.00 92.56 91 GLY A CA 1
ATOM 719 C C . GLY A 1 91 ? 8.057 -3.210 5.281 1.00 92.56 91 GLY A C 1
ATOM 720 O O . GLY A 1 91 ? 7.185 -3.732 4.577 1.00 92.56 91 GLY A O 1
ATOM 721 N N . ASP A 1 92 ? 9.334 -3.126 4.927 1.00 95.38 92 ASP A N 1
ATOM 722 C CA . ASP A 1 92 ? 9.931 -3.591 3.675 1.00 95.38 92 ASP A CA 1
ATOM 723 C C . ASP A 1 92 ? 9.649 -5.072 3.388 1.00 95.38 92 ASP A C 1
ATOM 725 O O . ASP A 1 92 ? 9.357 -5.430 2.246 1.00 95.38 92 ASP A O 1
ATOM 729 N N . GLN A 1 93 ? 9.640 -5.913 4.425 1.00 95.50 93 GLN A N 1
ATOM 730 C CA . GLN A 1 93 ? 9.347 -7.341 4.310 1.00 95.50 93 GLN A CA 1
ATOM 731 C C . GLN A 1 93 ? 7.994 -7.604 3.633 1.00 95.50 93 GLN A C 1
ATOM 733 O O . GLN A 1 93 ? 7.908 -8.419 2.720 1.00 95.50 93 GLN A O 1
ATOM 738 N N . SER A 1 94 ? 6.945 -6.864 4.008 1.00 92.69 94 SER A N 1
ATOM 739 C CA . SER A 1 94 ? 5.606 -7.055 3.432 1.00 92.69 94 SER A CA 1
ATOM 740 C C . SER A 1 94 ? 5.542 -6.726 1.936 1.00 92.69 94 SER A C 1
ATOM 742 O O . SER A 1 94 ? 4.764 -7.325 1.194 1.00 92.69 94 SER A O 1
ATOM 744 N N . ILE A 1 95 ? 6.382 -5.792 1.488 1.00 96.62 95 ILE A N 1
ATOM 745 C CA . ILE A 1 95 ? 6.495 -5.377 0.091 1.00 96.62 95 ILE A CA 1
ATOM 746 C C . ILE A 1 95 ? 7.321 -6.408 -0.681 1.00 96.62 95 ILE A C 1
ATOM 748 O O . ILE A 1 95 ? 6.934 -6.807 -1.778 1.00 96.62 95 ILE A O 1
ATOM 752 N N . TYR A 1 96 ? 8.441 -6.853 -0.109 1.00 97.44 96 TYR A N 1
ATOM 753 C CA . TYR A 1 96 ? 9.311 -7.849 -0.726 1.00 97.44 96 TYR A CA 1
ATOM 754 C C . TYR A 1 96 ? 8.599 -9.195 -0.898 1.00 97.44 96 TYR A C 1
ATOM 756 O O . TYR A 1 96 ? 8.575 -9.727 -2.007 1.00 97.44 96 TYR A O 1
ATOM 764 N N . ASP A 1 97 ? 7.936 -9.694 0.147 1.00 95.75 97 ASP A N 1
ATOM 765 C CA . ASP A 1 97 ? 7.190 -10.955 0.101 1.00 95.75 97 ASP A CA 1
ATOM 766 C C . ASP A 1 97 ? 6.060 -10.904 -0.938 1.00 95.75 97 ASP A C 1
ATOM 768 O O . ASP A 1 97 ? 5.815 -11.881 -1.644 1.00 95.75 97 ASP A O 1
ATOM 772 N N . ALA A 1 98 ? 5.394 -9.752 -1.076 1.00 95.38 98 ALA A N 1
ATOM 773 C CA . ALA A 1 98 ? 4.357 -9.542 -2.085 1.00 95.38 98 ALA A CA 1
ATOM 774 C C . ALA A 1 98 ? 4.905 -9.422 -3.517 1.00 95.38 98 ALA A C 1
ATOM 776 O O . ALA A 1 98 ? 4.166 -9.652 -4.466 1.00 95.38 98 ALA A O 1
ATOM 777 N N . MET A 1 99 ? 6.169 -9.029 -3.688 1.00 94.19 99 MET A N 1
ATOM 778 C CA . MET A 1 99 ? 6.816 -8.924 -4.999 1.00 94.19 99 MET A CA 1
ATOM 779 C C . MET A 1 99 ? 7.370 -10.269 -5.484 1.00 94.19 99 MET A C 1
ATOM 781 O O . MET A 1 99 ? 7.472 -10.487 -6.687 1.00 94.19 99 MET A O 1
ATOM 785 N N . VAL A 1 100 ? 7.779 -11.140 -4.557 1.00 96.12 100 VAL A N 1
ATOM 786 C CA . VAL A 1 100 ? 8.350 -12.460 -4.868 1.00 96.12 100 VAL A CA 1
ATOM 787 C C . VAL A 1 100 ? 7.269 -13.506 -5.164 1.00 96.12 100 VAL A C 1
ATOM 789 O O . VAL A 1 100 ? 7.536 -14.449 -5.908 1.00 96.12 100 VAL A O 1
ATOM 792 N N . ARG A 1 101 ? 6.084 -13.363 -4.562 1.00 90.69 101 ARG A N 1
ATOM 793 C CA . ARG A 1 101 ? 4.968 -14.312 -4.660 1.00 90.69 101 ARG A CA 1
ATOM 794 C C . ARG A 1 101 ? 4.153 -14.147 -5.937 1.00 90.69 101 ARG A C 1
ATOM 796 O O . ARG A 1 101 ? 3.737 -15.202 -6.464 1.00 90.69 101 ARG A O 1
#

pLDDT: mean 88.57, std 13.53, range [43.91, 97.56]

Radius of gyration: 25.78 Å; chains: 1; bounding box: 35×47×89 Å